Protein AF-A0A658NJA7-F1 (afdb_monomer_lite)

Sequence (82 aa):
DARGDGRRYQGIVELAPGGLAETLEGYFATSEQLPGCILLAADDTRAAGLLLQRLPGSNAPADALRWEHLATLAATTRPQEL

Foldseek 3Di:
DDDPVDDDDDFDFDADPVGDQVRVQVSCCVPVVWGKHKDWADDPPDIDIDIDTDDPDDDDPVVVVVVVVVNVVRVVDDNVND

Secondary structure (DSSP, 8-state):
------PPP----PPPTT-HHHHHHHHHHHHT-S-EEEEEEE-SS-EEEEEEEPPTT---HHHHHHHHHHHHHHTT--TTT-

pLDDT: mean 85.18, std 12.41, range [44.34, 96.88]

Structure (mmCIF, N/CA/C/O backbone):
data_AF-A0A658NJA7-F1
#
_entry.id   AF-A0A658NJA7-F1
#
loop_
_atom_site.group_PDB
_atom_site.id
_atom_site.type_symbol
_atom_site.label_atom_id
_atom_site.label_alt_id
_atom_site.label_comp_id
_atom_site.label_asym_id
_atom_site.label_entity_id
_atom_site.label_seq_id
_atom_site.pdbx_PDB_ins_code
_atom_site.Cartn_x
_atom_site.Cartn_y
_atom_site.Cartn_z
_atom_site.occupancy
_atom_site.B_iso_or_equiv
_atom_site.auth_seq_id
_atom_site.auth_comp_id
_atom_site.auth_asym_id
_atom_site.auth_atom_id
_atom_site.pdbx_PDB_model_num
ATOM 1 N N . ASP A 1 1 ? 10.777 -40.199 -2.663 1.00 44.88 1 ASP A N 1
ATOM 2 C CA . ASP A 1 1 ? 9.774 -39.645 -3.587 1.00 44.88 1 ASP A CA 1
ATOM 3 C C . ASP A 1 1 ? 8.991 -38.561 -2.850 1.00 44.88 1 ASP A C 1
ATOM 5 O O . ASP A 1 1 ? 8.873 -38.707 -1.639 1.00 44.88 1 ASP A O 1
ATOM 9 N N . ALA A 1 2 ? 8.542 -37.508 -3.548 1.00 44.34 2 ALA A N 1
ATOM 10 C CA . ALA A 1 2 ? 8.039 -36.188 -3.083 1.00 44.34 2 ALA A CA 1
ATOM 11 C C . ALA A 1 2 ? 9.019 -35.005 -3.290 1.00 44.34 2 ALA A C 1
ATOM 13 O O . ALA A 1 2 ? 9.499 -34.373 -2.351 1.00 44.34 2 ALA A O 1
ATOM 14 N N . ARG A 1 3 ? 9.306 -34.687 -4.559 1.00 45.50 3 ARG A N 1
ATOM 15 C CA . ARG A 1 3 ? 9.884 -33.400 -4.978 1.00 45.50 3 ARG A CA 1
ATOM 16 C C . ARG A 1 3 ? 8.808 -32.308 -4.905 1.00 45.50 3 ARG A C 1
ATOM 18 O O . ARG A 1 3 ? 7.981 -32.208 -5.803 1.00 45.50 3 ARG A O 1
ATOM 25 N N . GLY A 1 4 ? 8.841 -31.493 -3.856 1.00 52.75 4 GLY A N 1
ATOM 26 C CA . GLY A 1 4 ? 8.217 -30.169 -3.818 1.00 52.75 4 GLY A CA 1
ATOM 27 C C . GLY A 1 4 ? 9.316 -29.138 -3.587 1.00 52.75 4 GLY A C 1
ATOM 28 O O . GLY A 1 4 ? 9.699 -28.902 -2.448 1.00 52.75 4 GLY A O 1
ATOM 29 N N . ASP A 1 5 ? 9.871 -28.569 -4.656 1.00 57.06 5 ASP A N 1
ATOM 30 C CA . ASP A 1 5 ? 11.040 -27.670 -4.617 1.00 57.06 5 ASP A CA 1
ATOM 31 C C . ASP A 1 5 ? 10.659 -26.229 -4.195 1.00 57.06 5 ASP A C 1
ATOM 33 O O . ASP A 1 5 ? 11.068 -25.231 -4.787 1.00 57.06 5 ASP A O 1
ATOM 37 N N . GLY A 1 6 ? 9.788 -26.109 -3.188 1.00 61.66 6 GLY A N 1
ATOM 38 C CA . GLY A 1 6 ? 9.268 -24.843 -2.675 1.00 61.66 6 GLY A CA 1
ATOM 39 C C . GLY A 1 6 ? 10.224 -24.235 -1.656 1.00 61.66 6 GLY A C 1
ATOM 40 O O . GLY A 1 6 ? 10.097 -24.475 -0.454 1.00 61.66 6 GLY A O 1
ATOM 41 N N . ARG A 1 7 ? 11.200 -23.453 -2.123 1.00 71.12 7 ARG A N 1
ATOM 42 C CA . ARG A 1 7 ? 12.083 -22.684 -1.233 1.00 71.12 7 ARG A CA 1
ATOM 43 C C . ARG A 1 7 ? 11.244 -21.713 -0.398 1.00 71.12 7 ARG A C 1
ATOM 45 O O . ARG A 1 7 ? 10.437 -20.964 -0.941 1.00 71.12 7 ARG A O 1
ATOM 52 N N . ARG A 1 8 ? 11.436 -21.722 0.925 1.00 80.62 8 ARG A N 1
ATOM 53 C CA . ARG A 1 8 ? 10.789 -20.758 1.827 1.00 80.62 8 ARG A CA 1
ATOM 54 C C . ARG A 1 8 ? 11.305 -19.356 1.513 1.00 80.62 8 ARG A C 1
ATOM 56 O O . ARG A 1 8 ? 12.513 -19.137 1.550 1.00 80.62 8 ARG A O 1
ATOM 63 N N . TYR A 1 9 ? 10.394 -18.433 1.232 1.00 82.06 9 TYR A N 1
ATOM 64 C CA . TYR A 1 9 ? 10.698 -17.014 1.091 1.00 82.06 9 TYR A CA 1
ATOM 65 C C . TYR A 1 9 ? 10.239 -16.278 2.353 1.00 82.06 9 TYR A C 1
ATOM 67 O O . TYR A 1 9 ? 9.089 -16.422 2.767 1.00 82.06 9 TYR A O 1
ATOM 75 N N . GLN A 1 10 ? 11.147 -15.532 2.983 1.00 86.06 10 GLN A N 1
ATOM 76 C CA . GLN A 1 10 ? 10.877 -14.732 4.176 1.00 86.06 10 GLN A CA 1
ATOM 77 C C . GLN A 1 10 ? 11.427 -13.322 3.959 1.00 86.06 10 GLN A C 1
ATOM 79 O O . GLN A 1 10 ? 12.628 -13.155 3.759 1.00 86.06 10 GLN A O 1
ATOM 84 N N . GLY A 1 11 ? 10.545 -12.325 4.013 1.00 84.50 11 GLY A N 1
ATOM 85 C CA . GLY A 1 11 ? 10.907 -10.911 4.053 1.00 84.50 11 GLY A CA 1
ATOM 86 C C . GLY A 1 11 ? 10.895 -10.403 5.491 1.00 84.50 11 GLY A C 1
ATOM 87 O O . GLY A 1 11 ? 9.963 -10.694 6.239 1.00 84.50 11 GLY A O 1
ATOM 88 N N . ILE A 1 12 ? 11.929 -9.665 5.882 1.00 88.00 12 ILE A N 1
ATOM 89 C CA . ILE A 1 12 ? 12.003 -8.967 7.169 1.00 88.00 12 ILE A CA 1
ATOM 90 C C . ILE A 1 12 ? 12.218 -7.492 6.850 1.00 88.00 12 ILE A C 1
ATOM 92 O O . ILE A 1 12 ? 13.085 -7.160 6.043 1.00 88.00 12 ILE A O 1
ATOM 96 N N . VAL A 1 13 ? 11.423 -6.625 7.469 1.00 88.75 13 VAL A N 1
ATOM 97 C CA . VAL A 1 13 ? 11.504 -5.171 7.313 1.00 88.75 13 VAL A CA 1
ATOM 98 C C . VAL A 1 13 ? 11.343 -4.512 8.677 1.00 88.75 13 VAL A C 1
ATOM 100 O O . VAL A 1 13 ? 10.655 -5.040 9.554 1.00 88.75 13 VAL A O 1
ATOM 103 N N . GLU A 1 14 ? 12.003 -3.377 8.864 1.00 91.00 14 GLU A N 1
ATOM 104 C CA . GLU A 1 14 ? 11.823 -2.547 10.050 1.00 91.00 14 GLU A CA 1
ATOM 105 C C . GLU A 1 14 ? 10.455 -1.858 10.021 1.00 91.00 14 GLU A C 1
ATOM 107 O O . GLU A 1 14 ? 9.966 -1.468 8.963 1.00 91.00 14 GLU A O 1
ATOM 112 N N . LEU A 1 15 ? 9.832 -1.702 11.191 1.00 93.06 15 LEU A N 1
ATOM 113 C CA . LEU A 1 15 ? 8.561 -0.992 11.297 1.00 93.06 15 LEU A CA 1
ATOM 114 C C . LEU A 1 15 ? 8.774 0.501 11.042 1.00 93.06 15 LEU A C 1
ATOM 116 O O . LEU A 1 15 ? 9.542 1.157 11.748 1.00 93.06 15 LEU A O 1
ATOM 120 N N . ALA A 1 16 ? 8.055 1.035 10.061 1.00 92.81 16 ALA A N 1
ATOM 121 C CA . ALA A 1 16 ? 8.051 2.454 9.763 1.00 92.81 16 ALA A CA 1
ATOM 122 C C . ALA A 1 16 ? 7.213 3.237 10.798 1.00 92.81 16 ALA A C 1
ATOM 124 O O . ALA A 1 16 ? 6.182 2.735 11.266 1.00 92.81 16 ALA A O 1
ATOM 125 N N . PRO A 1 17 ? 7.606 4.478 11.148 1.00 89.94 17 PRO A N 1
ATOM 126 C CA . PRO A 1 17 ? 6.877 5.305 12.112 1.00 89.94 17 PRO A CA 1
ATOM 127 C C . PRO A 1 17 ? 5.420 5.605 11.729 1.00 89.94 17 PRO A C 1
ATOM 129 O O . PRO A 1 17 ? 4.584 5.751 12.619 1.00 89.94 17 PRO A O 1
ATOM 132 N N . GLY A 1 18 ? 5.090 5.680 10.437 1.00 91.12 18 GLY A N 1
ATOM 133 C CA . GLY A 1 18 ? 3.731 5.891 9.926 1.00 91.12 18 GLY A CA 1
ATOM 134 C C . GLY A 1 18 ? 2.876 4.625 9.859 1.00 91.12 18 GLY A C 1
ATOM 135 O O . GLY A 1 18 ? 1.781 4.646 9.298 1.00 91.12 18 GLY A O 1
ATOM 136 N N . GLY A 1 19 ? 3.329 3.521 10.458 1.00 93.38 19 GLY A N 1
ATOM 137 C CA . GLY A 1 19 ? 2.537 2.311 10.646 1.00 93.38 19 GLY A CA 1
ATOM 138 C C . GLY A 1 19 ? 2.674 1.289 9.518 1.00 93.38 19 GLY A C 1
ATOM 139 O O . GLY A 1 19 ? 3.644 1.272 8.759 1.00 93.38 19 GLY A O 1
ATOM 140 N N . LEU A 1 20 ? 1.707 0.367 9.446 1.00 93.25 20 LEU A N 1
ATOM 141 C CA . LEU A 1 20 ? 1.821 -0.833 8.611 1.00 93.25 20 LEU A CA 1
ATOM 142 C C . LEU A 1 20 ? 1.846 -0.526 7.108 1.00 93.25 20 LEU A C 1
ATOM 144 O O . LEU A 1 20 ? 2.590 -1.176 6.382 1.00 93.25 20 LEU A O 1
ATOM 148 N N . ALA A 1 21 ? 1.061 0.451 6.647 1.00 93.69 21 ALA A N 1
ATOM 149 C CA . ALA A 1 21 ? 1.024 0.826 5.234 1.00 93.69 21 ALA A CA 1
ATOM 150 C C . ALA A 1 21 ? 2.405 1.300 4.751 1.00 93.69 21 ALA A C 1
ATOM 152 O O . ALA A 1 21 ? 2.974 0.693 3.847 1.00 93.69 21 ALA A O 1
ATOM 153 N N . GLU A 1 22 ? 2.992 2.283 5.440 1.00 92.06 22 GLU A N 1
ATOM 154 C CA . GLU A 1 22 ? 4.332 2.800 5.128 1.00 92.06 22 GLU A CA 1
ATOM 155 C C . GLU A 1 22 ? 5.412 1.713 5.270 1.00 92.06 22 GLU A C 1
ATOM 157 O O . GLU A 1 22 ? 6.316 1.604 4.442 1.00 92.06 22 GLU A O 1
ATOM 162 N N . THR A 1 23 ? 5.290 0.843 6.280 1.00 93.00 23 THR A N 1
ATOM 163 C CA . THR A 1 23 ? 6.204 -0.297 6.465 1.00 93.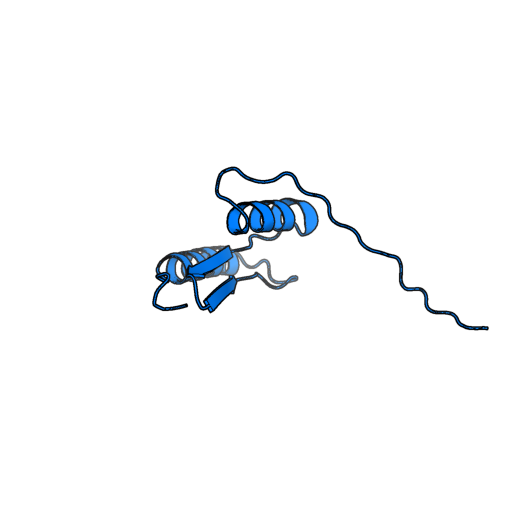00 23 THR A CA 1
ATOM 164 C C . THR A 1 23 ? 6.210 -1.215 5.240 1.00 93.00 23 THR A C 1
ATOM 166 O O . THR A 1 23 ? 7.270 -1.612 4.749 1.00 93.00 23 THR A O 1
ATOM 169 N N . LEU A 1 24 ? 5.024 -1.572 4.739 1.00 89.88 24 LEU A N 1
ATOM 170 C CA . LEU A 1 24 ? 4.882 -2.456 3.586 1.00 89.88 24 LEU A CA 1
ATOM 171 C C . LEU A 1 24 ? 5.349 -1.775 2.296 1.00 89.88 24 LEU A C 1
A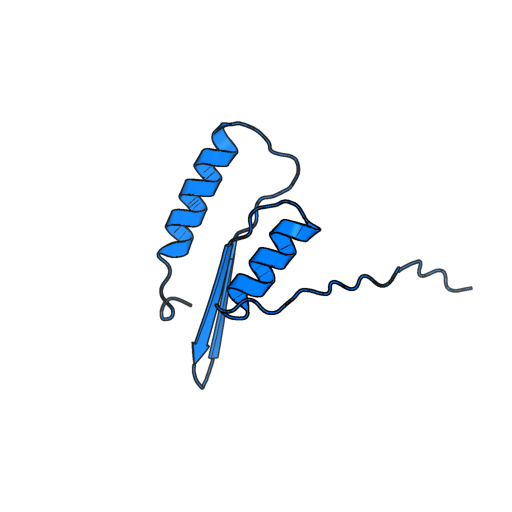TOM 173 O O . LEU A 1 24 ? 6.024 -2.414 1.493 1.00 89.88 24 LEU A O 1
ATOM 177 N N . GLU A 1 25 ? 5.059 -0.487 2.109 1.00 89.50 25 GLU A N 1
ATOM 178 C CA . GLU A 1 25 ? 5.573 0.288 0.973 1.00 89.50 25 GLU A CA 1
ATOM 179 C C . GLU A 1 25 ? 7.107 0.313 0.953 1.00 89.50 25 GLU A C 1
ATOM 181 O O . GLU A 1 25 ? 7.713 0.037 -0.086 1.00 89.50 25 GLU A O 1
ATOM 186 N N . GLY A 1 26 ? 7.746 0.547 2.105 1.00 87.94 26 GLY A N 1
ATOM 187 C CA . GLY A 1 26 ? 9.204 0.493 2.242 1.00 87.94 26 GLY A CA 1
ATOM 188 C C . GLY A 1 26 ? 9.783 -0.890 1.923 1.00 87.94 26 GLY A C 1
ATOM 189 O O . GLY A 1 26 ? 10.817 -1.004 1.251 1.00 87.94 26 GLY A O 1
ATOM 190 N N . TYR A 1 27 ? 9.091 -1.956 2.334 1.00 88.25 27 TYR A N 1
ATOM 191 C CA . TYR A 1 27 ? 9.465 -3.324 1.975 1.00 88.25 27 TYR A CA 1
ATOM 192 C C . TYR A 1 27 ? 9.402 -3.562 0.460 1.00 88.25 27 TYR A C 1
ATOM 194 O O . TYR A 1 27 ? 10.371 -4.064 -0.114 1.00 88.25 27 TYR A O 1
ATOM 202 N N . PHE A 1 28 ? 8.314 -3.164 -0.210 1.00 83.69 28 PHE A N 1
ATOM 203 C CA . PHE A 1 28 ? 8.175 -3.316 -1.664 1.00 83.69 28 PHE A CA 1
ATOM 204 C C . PHE A 1 28 ? 9.220 -2.508 -2.436 1.00 83.69 28 PHE A C 1
ATOM 206 O O . PHE A 1 28 ? 9.824 -3.032 -3.374 1.00 83.69 28 PHE A O 1
ATOM 213 N N . ALA A 1 29 ? 9.499 -1.276 -2.004 1.00 81.06 29 ALA A N 1
ATOM 214 C CA . ALA A 1 29 ? 10.533 -0.444 -2.611 1.00 81.06 29 ALA A CA 1
ATOM 215 C C . ALA A 1 29 ? 11.922 -1.106 -2.541 1.00 81.06 29 ALA A C 1
ATOM 217 O O . ALA A 1 29 ? 12.689 -1.035 -3.499 1.00 81.06 29 ALA A O 1
ATOM 218 N N . THR A 1 30 ? 12.231 -1.793 -1.437 1.00 79.81 30 THR A N 1
ATOM 219 C CA . THR A 1 30 ? 13.532 -2.451 -1.234 1.00 79.81 30 THR A CA 1
ATOM 220 C C . THR A 1 30 ? 13.622 -3.809 -1.936 1.00 79.81 30 THR A C 1
ATOM 222 O O . THR A 1 30 ? 14.649 -4.128 -2.532 1.00 79.81 30 THR A O 1
ATOM 225 N N . SER A 1 31 ? 12.560 -4.619 -1.873 1.00 78.75 31 SER A N 1
ATOM 226 C CA . SER A 1 31 ? 12.556 -5.997 -2.385 1.00 78.75 31 SER A CA 1
ATOM 227 C C . SER A 1 31 ? 12.308 -6.072 -3.892 1.00 78.75 31 SER A C 1
ATOM 229 O O . SER A 1 31 ? 12.993 -6.812 -4.592 1.00 78.75 31 SER A O 1
ATOM 231 N N . GLU A 1 32 ? 11.335 -5.311 -4.394 1.00 71.44 32 GLU A N 1
ATOM 232 C CA . GLU A 1 32 ? 10.863 -5.393 -5.784 1.00 71.44 32 GLU A CA 1
ATOM 233 C C . GLU A 1 32 ? 11.354 -4.219 -6.641 1.00 71.44 32 GLU A C 1
ATOM 235 O O . GLU A 1 32 ? 11.199 -4.243 -7.858 1.00 71.44 32 GLU A O 1
ATOM 240 N N . GLN A 1 33 ? 11.942 -3.181 -6.028 1.00 72.56 33 GLN A N 1
ATOM 241 C CA . GLN A 1 33 ? 12.349 -1.937 -6.705 1.00 72.56 33 GLN A CA 1
ATOM 242 C C . GLN A 1 33 ? 11.203 -1.277 -7.490 1.00 72.56 33 GLN A C 1
ATOM 244 O O . GLN A 1 33 ? 11.420 -0.547 -8.461 1.00 72.56 33 GLN A O 1
ATOM 249 N N . LEU A 1 34 ? 9.966 -1.536 -7.067 1.00 71.69 34 LEU A N 1
ATOM 250 C CA . LEU A 1 34 ? 8.759 -0.996 -7.668 1.00 71.69 34 LEU A CA 1
ATOM 251 C C . LEU A 1 34 ? 8.081 -0.058 -6.671 1.00 71.69 34 LEU A C 1
ATOM 253 O O . LEU A 1 34 ? 7.980 -0.393 -5.490 1.00 71.69 34 LEU A O 1
ATOM 257 N N . PRO A 1 35 ? 7.583 1.102 -7.128 1.00 71.38 35 PRO A N 1
ATOM 258 C CA . PRO A 1 35 ? 6.749 1.934 -6.285 1.00 71.38 35 PRO A CA 1
ATOM 259 C C . PRO A 1 35 ? 5.428 1.196 -6.021 1.00 71.38 35 PRO A C 1
ATOM 261 O O . PRO A 1 35 ? 4.756 0.741 -6.952 1.00 71.38 35 PRO A O 1
ATOM 264 N N . GLY A 1 36 ? 5.091 1.049 -4.744 1.00 80.12 36 GLY A N 1
ATOM 265 C CA . GLY A 1 36 ? 3.795 0.573 -4.271 1.00 80.12 36 GLY A CA 1
ATOM 266 C C . GLY A 1 36 ? 3.058 1.715 -3.584 1.00 80.12 36 GLY A C 1
ATOM 267 O O . GLY A 1 36 ? 3.694 2.584 -2.996 1.00 80.12 36 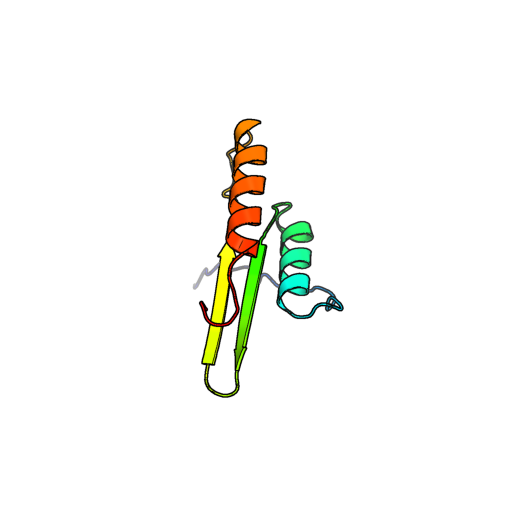GLY A O 1
ATOM 268 N N . CYS A 1 37 ? 1.734 1.724 -3.690 1.00 90.19 37 CYS A N 1
ATOM 269 C CA . CYS A 1 37 ? 0.871 2.588 -2.893 1.00 90.19 37 CYS A CA 1
ATOM 270 C C . CYS A 1 37 ? -0.114 1.698 -2.136 1.00 90.19 37 CYS A C 1
ATOM 272 O O . CYS A 1 37 ? -0.824 0.890 -2.745 1.00 90.19 37 CYS A O 1
ATOM 274 N N . ILE A 1 38 ? -0.113 1.811 -0.812 1.00 93.00 38 ILE A N 1
ATOM 275 C CA . ILE A 1 38 ? -0.912 1.016 0.111 1.00 93.00 38 ILE A CA 1
ATOM 276 C C . ILE A 1 38 ? -1.694 1.966 1.007 1.00 93.00 38 ILE A C 1
ATOM 278 O O . ILE A 1 38 ? -1.133 2.746 1.768 1.00 93.00 38 ILE A O 1
ATOM 282 N N . LEU A 1 39 ? -3.014 1.846 0.964 1.00 94.94 39 LEU A N 1
ATOM 283 C CA . LEU A 1 39 ? -3.919 2.539 1.872 1.00 94.94 39 LEU A CA 1
ATOM 284 C C . LEU A 1 39 ? -4.581 1.496 2.752 1.00 94.94 39 LEU A C 1
ATOM 286 O O . LEU A 1 39 ? -5.100 0.503 2.245 1.00 94.94 39 LEU A O 1
ATOM 290 N N . LEU A 1 40 ? -4.573 1.722 4.060 1.00 96.12 40 LEU A N 1
ATOM 291 C CA . LEU A 1 40 ? -5.233 0.860 5.034 1.00 96.12 40 LEU A CA 1
ATOM 292 C C . LEU A 1 40 ? -6.147 1.719 5.902 1.00 96.12 40 LEU A C 1
ATOM 294 O O . LEU A 1 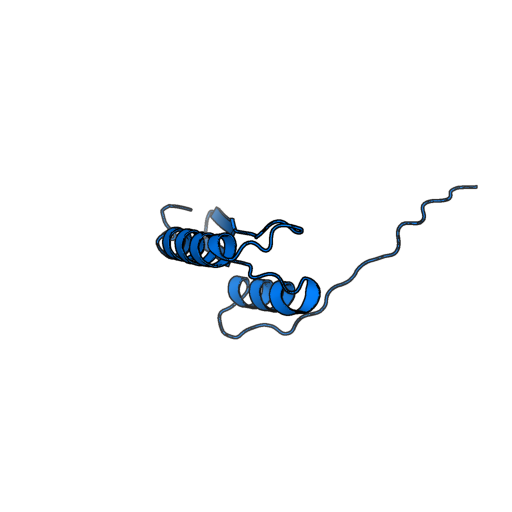40 ? -5.745 2.785 6.369 1.00 96.12 40 LEU A O 1
ATOM 298 N N . ALA A 1 41 ? -7.359 1.237 6.139 1.00 96.06 41 ALA A N 1
ATOM 299 C CA . ALA A 1 41 ? -8.316 1.835 7.054 1.00 96.06 41 ALA A CA 1
ATOM 300 C C . ALA A 1 41 ? -8.930 0.739 7.923 1.00 96.06 41 ALA A C 1
ATOM 302 O O . ALA A 1 41 ? -9.234 -0.353 7.442 1.00 96.06 41 ALA A O 1
ATOM 303 N N . ALA A 1 42 ? -9.104 1.023 9.208 1.00 96.50 42 ALA A N 1
ATOM 304 C CA . ALA A 1 42 ? -9.771 0.118 10.127 1.00 96.50 42 ALA A CA 1
ATOM 305 C C . ALA A 1 42 ? -10.512 0.899 11.214 1.00 96.50 42 ALA A C 1
ATOM 307 O O . ALA A 1 42 ? -10.065 1.967 11.637 1.00 96.50 42 ALA A O 1
ATOM 308 N N . ASP A 1 43 ? -11.630 0.337 11.655 1.00 94.81 43 ASP A N 1
ATOM 309 C CA . ASP A 1 43 ? -12.387 0.737 12.838 1.00 94.81 43 ASP A CA 1
ATOM 310 C C . ASP A 1 43 ? -12.645 -0.497 13.728 1.00 94.81 43 ASP A C 1
ATOM 312 O O . ASP A 1 43 ? -12.114 -1.581 13.476 1.00 94.81 43 ASP A O 1
ATOM 316 N N . ASP A 1 44 ? -13.455 -0.348 14.778 1.00 96.62 44 ASP A N 1
ATOM 317 C CA . ASP A 1 44 ? -13.742 -1.421 15.742 1.00 96.62 44 ASP A CA 1
ATOM 318 C C . ASP A 1 44 ? -14.450 -2.646 15.128 1.00 96.62 44 ASP A C 1
ATOM 320 O O . ASP A 1 44 ? -14.529 -3.705 15.753 1.00 96.62 44 ASP A O 1
ATOM 324 N N . THR A 1 45 ? -15.003 -2.512 13.921 1.00 96.56 45 THR A N 1
ATOM 325 C CA . THR A 1 45 ? -15.880 -3.508 13.292 1.00 96.56 45 THR A CA 1
ATOM 326 C C . THR A 1 45 ? -15.373 -4.024 11.952 1.00 96.56 45 THR A C 1
ATOM 328 O O . THR A 1 45 ? -15.749 -5.126 11.547 1.00 96.56 45 THR A O 1
ATOM 331 N N . ARG A 1 46 ? -14.529 -3.259 11.252 1.00 95.12 46 ARG A N 1
ATOM 332 C CA . ARG A 1 46 ? -14.050 -3.602 9.909 1.00 95.12 46 ARG A CA 1
ATOM 333 C C . ARG A 1 46 ? -12.649 -3.079 9.631 1.00 95.12 46 ARG A C 1
ATOM 335 O O . ARG A 1 46 ? -12.206 -2.084 10.193 1.00 95.12 46 ARG A O 1
ATOM 342 N N . ALA A 1 47 ? -11.993 -3.744 8.689 1.00 96.62 47 ALA A N 1
ATOM 343 C CA . ALA A 1 47 ? -10.743 -3.308 8.094 1.00 96.62 47 ALA A CA 1
ATOM 344 C C . ALA A 1 47 ? -10.825 -3.460 6.574 1.00 96.62 47 ALA A C 1
ATOM 346 O O . ALA A 1 47 ? -11.406 -4.424 6.070 1.00 96.62 47 ALA A O 1
ATOM 347 N N . ALA A 1 48 ? -10.227 -2.514 5.864 1.00 96.88 48 ALA A N 1
ATOM 348 C CA . ALA A 1 48 ? -10.189 -2.463 4.415 1.00 96.88 48 ALA A CA 1
ATOM 349 C C . ALA A 1 48 ? -8.885 -1.817 3.938 1.00 96.88 48 ALA A C 1
ATOM 351 O O . ALA A 1 48 ? -8.155 -1.178 4.701 1.00 96.88 48 ALA A O 1
ATOM 352 N N . GLY A 1 49 ? -8.577 -1.994 2.657 1.00 95.62 49 GLY A N 1
ATOM 353 C CA . GLY A 1 49 ? -7.392 -1.394 2.074 1.00 95.62 49 GLY A CA 1
ATOM 354 C C . GLY A 1 49 ? -7.382 -1.416 0.557 1.00 95.62 49 GLY A C 1
ATOM 355 O O . GLY A 1 49 ? -8.104 -2.182 -0.080 1.00 95.62 49 GLY A O 1
ATOM 356 N N . LEU A 1 50 ? -6.529 -0.566 -0.003 1.00 95.31 50 LEU A N 1
ATOM 357 C CA . LEU A 1 50 ? -6.257 -0.458 -1.428 1.00 95.31 50 LEU A CA 1
ATOM 358 C C . LEU A 1 50 ? -4.764 -0.689 -1.655 1.00 95.31 50 LEU A C 1
ATOM 360 O O . LEU A 1 50 ? -3.937 -0.047 -1.015 1.00 95.31 50 LEU A O 1
ATOM 364 N N . LEU A 1 51 ? -4.433 -1.579 -2.589 1.00 93.38 51 LEU A N 1
ATOM 365 C CA . LEU A 1 51 ? -3.077 -1.767 -3.095 1.00 93.38 51 LEU A CA 1
ATOM 366 C C . LEU A 1 51 ? -3.052 -1.364 -4.567 1.00 93.38 51 LEU A C 1
ATOM 368 O O . LEU A 1 51 ? -3.739 -1.965 -5.394 1.00 93.38 51 LEU A O 1
ATOM 372 N N . LEU A 1 52 ? -2.227 -0.377 -4.892 1.00 91.56 52 LEU A N 1
ATOM 373 C CA . LEU A 1 52 ? -1.871 -0.032 -6.259 1.00 91.56 52 LEU A CA 1
ATOM 374 C C . LEU A 1 52 ? -0.409 -0.424 -6.484 1.00 91.56 52 LEU A C 1
ATOM 376 O O . LEU A 1 52 ? 0.484 0.020 -5.764 1.00 91.56 52 LEU A O 1
ATOM 380 N N . GLN A 1 53 ? -0.168 -1.258 -7.494 1.00 86.75 53 GLN A N 1
ATOM 381 C CA . GLN A 1 53 ? 1.159 -1.779 -7.810 1.00 86.75 53 GLN A CA 1
ATOM 382 C C . GLN A 1 53 ? 1.405 -1.734 -9.316 1.00 86.75 53 GLN A C 1
ATOM 384 O O . GLN A 1 53 ? 0.559 -2.130 -10.121 1.00 86.75 53 GLN A O 1
ATOM 389 N N . ARG A 1 54 ? 2.590 -1.262 -9.704 1.00 82.81 54 ARG A N 1
ATOM 390 C CA . ARG A 1 54 ? 3.035 -1.285 -11.098 1.00 82.81 54 ARG A CA 1
ATOM 391 C C . ARG A 1 54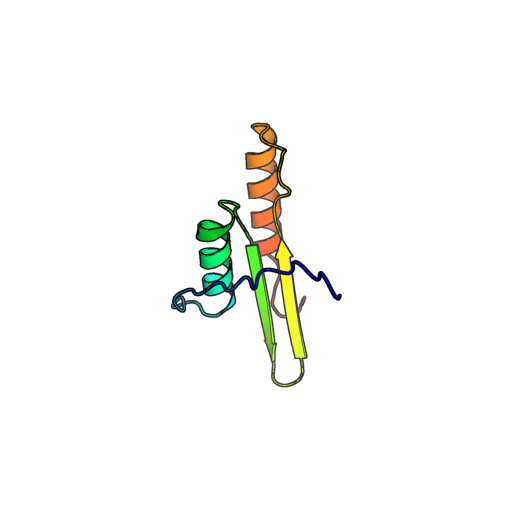 ? 3.398 -2.711 -11.520 1.00 82.81 54 ARG A C 1
ATOM 393 O O . ARG A 1 54 ? 4.104 -3.412 -10.802 1.00 82.81 54 ARG A O 1
ATOM 400 N N . LEU A 1 55 ? 2.958 -3.120 -12.710 1.00 81.50 55 LEU A N 1
ATOM 401 C CA . LEU A 1 55 ? 3.343 -4.408 -13.290 1.00 81.50 55 LEU A CA 1
ATOM 402 C C . LEU A 1 55 ? 4.771 -4.362 -13.870 1.00 81.50 55 LEU A C 1
ATOM 404 O O . LEU A 1 55 ? 5.176 -3.330 -14.417 1.00 81.50 55 LEU A O 1
ATOM 408 N N . PRO A 1 56 ? 5.530 -5.472 -13.797 1.00 75.81 56 PRO A N 1
ATOM 409 C CA . PRO A 1 56 ? 6.865 -5.552 -14.379 1.00 75.81 56 PRO A CA 1
ATOM 410 C C . PRO A 1 56 ? 6.824 -5.475 -15.914 1.00 75.81 56 PRO A C 1
ATOM 412 O O . PRO A 1 56 ? 5.846 -5.859 -16.552 1.00 75.81 56 PRO A O 1
ATOM 415 N N . GLY A 1 57 ? 7.922 -5.015 -16.521 1.00 75.50 57 GLY A N 1
ATOM 416 C CA . GLY A 1 57 ? 8.143 -5.099 -17.973 1.00 75.50 57 GLY A CA 1
ATOM 417 C C . GLY A 1 57 ? 7.677 -3.903 -18.813 1.00 75.50 57 GLY A C 1
ATOM 418 O O . GLY A 1 57 ? 7.982 -3.864 -20.001 1.00 75.50 57 GLY A O 1
ATOM 419 N N . SER A 1 58 ? 7.015 -2.903 -18.226 1.00 65.62 58 SER A N 1
ATOM 420 C CA . SER A 1 58 ? 6.663 -1.654 -18.920 1.00 65.62 58 SER A CA 1
ATOM 421 C C . SER A 1 58 ? 7.513 -0.511 -18.381 1.00 65.62 58 SER A C 1
ATOM 423 O O . SER A 1 58 ? 7.390 -0.202 -17.202 1.00 65.62 58 SER A O 1
ATOM 425 N N . ASN A 1 59 ? 8.393 0.076 -19.202 1.00 69.56 59 ASN A N 1
ATOM 426 C CA . ASN A 1 59 ? 9.321 1.166 -18.840 1.00 69.56 59 ASN A CA 1
ATOM 427 C C . ASN A 1 59 ? 9.243 2.355 -19.814 1.00 69.56 59 ASN A C 1
ATOM 429 O O . ASN A 1 59 ? 10.225 3.070 -20.021 1.00 69.56 59 ASN A O 1
ATOM 433 N N . ALA A 1 60 ? 8.087 2.572 -20.441 1.00 78.69 60 ALA A N 1
ATOM 434 C CA . ALA A 1 60 ? 7.911 3.745 -21.284 1.00 78.69 60 ALA A CA 1
ATOM 435 C C . ALA A 1 60 ? 7.916 5.013 -20.406 1.00 78.69 60 ALA A C 1
ATOM 437 O O . ALA A 1 60 ? 7.361 4.990 -19.309 1.00 78.69 60 ALA A O 1
ATOM 438 N N . PRO A 1 61 ? 8.460 6.154 -20.872 1.00 76.50 61 PRO A N 1
ATOM 439 C CA . PRO A 1 61 ? 8.408 7.413 -20.120 1.00 76.50 61 PRO A CA 1
ATOM 440 C C . PRO A 1 61 ? 6.982 7.820 -19.712 1.00 76.50 61 PRO A C 1
ATOM 442 O O . PRO A 1 61 ? 6.765 8.374 -18.638 1.00 76.50 61 PRO A O 1
ATOM 445 N N . ALA A 1 62 ? 5.991 7.484 -20.545 1.00 83.12 62 ALA A N 1
ATOM 446 C CA . ALA A 1 62 ? 4.577 7.704 -20.254 1.00 83.12 62 ALA A CA 1
ATOM 447 C C . ALA A 1 62 ? 4.071 6.911 -19.033 1.00 83.12 62 ALA A C 1
ATOM 449 O O . ALA A 1 62 ? 3.096 7.325 -18.408 1.00 83.12 62 ALA A O 1
ATOM 450 N N . ASP A 1 63 ? 4.717 5.800 -18.672 1.00 82.88 63 ASP A N 1
ATOM 451 C CA . ASP A 1 63 ? 4.320 4.970 -17.532 1.00 82.88 63 ASP A CA 1
ATOM 452 C C . ASP A 1 63 ? 4.624 5.656 -16.202 1.00 82.88 63 ASP A C 1
ATOM 454 O O . ASP A 1 63 ? 3.856 5.501 -15.257 1.00 82.88 63 ASP A O 1
ATOM 458 N N . ALA A 1 64 ? 5.695 6.454 -16.133 1.00 82.19 64 ALA A N 1
ATOM 459 C CA . ALA A 1 64 ? 6.021 7.234 -14.941 1.00 82.19 64 ALA A CA 1
ATOM 460 C C . ALA A 1 64 ? 4.938 8.286 -14.654 1.00 82.19 64 ALA A C 1
ATOM 462 O O . ALA A 1 64 ? 4.434 8.360 -13.537 1.00 82.19 64 ALA A O 1
ATOM 463 N N . LEU A 1 65 ? 4.505 9.022 -15.685 1.00 86.62 65 LEU A N 1
ATOM 464 C CA . LEU A 1 65 ? 3.414 9.997 -15.570 1.00 86.62 65 LEU A CA 1
ATOM 465 C C . LEU A 1 65 ? 2.075 9.328 -15.228 1.00 86.62 65 LEU A C 1
ATOM 467 O O . LEU A 1 65 ? 1.299 9.849 -14.431 1.00 86.62 65 LEU A O 1
ATOM 471 N N . ARG A 1 66 ? 1.788 8.158 -15.814 1.00 89.06 66 ARG A N 1
ATOM 472 C CA . ARG A 1 66 ? 0.583 7.381 -15.474 1.00 89.06 66 ARG A CA 1
ATOM 473 C C . ARG A 1 66 ? 0.617 6.900 -14.032 1.00 89.06 66 ARG A C 1
ATOM 475 O O . ARG A 1 66 ? -0.406 6.966 -13.362 1.00 89.06 66 ARG A O 1
ATOM 482 N N . TRP A 1 67 ? 1.770 6.426 -13.570 1.00 88.81 67 TRP A N 1
ATOM 483 C CA . TRP A 1 67 ? 1.951 6.009 -12.188 1.00 88.81 67 TRP A CA 1
ATOM 484 C C . TRP A 1 67 ? 1.704 7.169 -11.226 1.00 88.81 67 TRP A C 1
ATOM 486 O O . TRP A 1 67 ? 0.890 7.030 -10.321 1.00 88.81 67 TRP A O 1
ATOM 496 N N . GLU A 1 68 ? 2.336 8.320 -11.459 1.00 89.44 68 GLU A N 1
ATOM 497 C CA . GLU A 1 68 ? 2.140 9.523 -10.645 1.00 89.44 68 GLU A CA 1
ATOM 498 C C . GLU A 1 68 ? 0.662 9.928 -10.590 1.00 89.44 68 GLU A C 1
ATOM 500 O O . GLU A 1 68 ? 0.121 10.170 -9.511 1.00 89.44 68 GLU A O 1
ATOM 505 N N 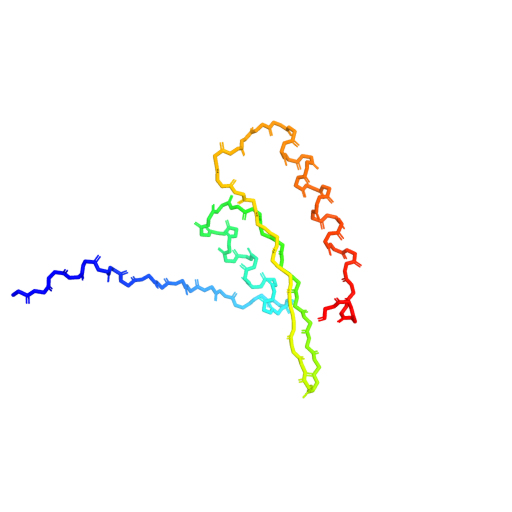. HIS A 1 69 ? -0.024 9.924 -11.734 1.00 93.38 69 HIS A N 1
ATOM 506 C CA . HIS A 1 69 ? -1.445 10.251 -11.796 1.00 93.38 69 HIS A CA 1
ATOM 507 C C . HIS A 1 69 ? -2.303 9.246 -11.010 1.00 93.38 69 HIS A C 1
ATOM 509 O O . HIS A 1 69 ? -3.139 9.651 -10.204 1.00 93.38 69 HIS A O 1
ATOM 515 N N . LEU A 1 70 ? -2.093 7.941 -11.201 1.00 94.00 70 LEU A N 1
ATOM 516 C CA . LEU A 1 70 ? -2.852 6.906 -10.493 1.00 94.00 70 LEU A CA 1
ATOM 517 C C . LEU A 1 70 ? -2.586 6.927 -8.984 1.00 94.00 70 LEU A C 1
ATOM 519 O O . LEU A 1 70 ? -3.529 6.804 -8.209 1.00 94.00 70 LEU A O 1
ATOM 523 N N . ALA A 1 71 ? -1.334 7.125 -8.568 1.00 91.19 71 ALA A N 1
ATOM 524 C CA . ALA A 1 71 ? -0.970 7.263 -7.161 1.00 91.19 71 ALA A CA 1
ATOM 525 C C . ALA A 1 71 ? -1.611 8.513 -6.540 1.00 91.19 71 ALA A C 1
ATOM 527 O O . ALA A 1 71 ? -2.158 8.443 -5.443 1.00 91.19 71 ALA A O 1
ATOM 528 N N . THR A 1 72 ? -1.628 9.632 -7.271 1.00 94.00 72 THR A N 1
ATOM 529 C CA . THR A 1 72 ? -2.305 10.863 -6.836 1.00 94.00 72 THR A CA 1
ATOM 530 C C . THR A 1 72 ? -3.803 10.639 -6.654 1.00 94.00 72 THR A C 1
ATOM 532 O O . THR A 1 72 ? -4.363 11.060 -5.648 1.00 94.00 72 THR A O 1
ATOM 535 N N . LEU A 1 73 ? -4.459 9.946 -7.592 1.00 95.69 73 LEU A N 1
ATOM 536 C CA . LEU A 1 73 ? -5.876 9.596 -7.470 1.00 95.69 73 LEU A CA 1
ATOM 537 C C . LEU A 1 73 ? -6.128 8.667 -6.279 1.00 95.69 73 LEU A C 1
ATOM 539 O O . LEU A 1 73 ? -7.027 8.936 -5.486 1.00 95.69 73 LEU A O 1
ATOM 543 N N . ALA A 1 74 ? -5.320 7.616 -6.116 1.00 94.94 74 ALA A N 1
ATOM 544 C CA . ALA A 1 74 ? -5.432 6.690 -4.992 1.00 94.94 74 ALA A CA 1
ATOM 545 C C . ALA A 1 74 ? -5.323 7.431 -3.651 1.00 94.94 74 ALA A C 1
ATOM 547 O O . ALA A 1 74 ? -6.161 7.217 -2.778 1.00 94.94 74 ALA A O 1
ATOM 548 N N . ALA A 1 75 ? -4.386 8.378 -3.527 1.00 92.12 75 ALA A N 1
ATOM 549 C CA . ALA A 1 75 ? -4.189 9.191 -2.326 1.00 92.12 75 ALA A CA 1
ATOM 550 C C . ALA A 1 75 ? -5.406 10.056 -1.935 1.00 92.12 75 ALA A C 1
ATOM 552 O O . ALA A 1 75 ? -5.464 10.548 -0.810 1.00 92.12 75 ALA A O 1
ATOM 553 N N . THR A 1 76 ? -6.391 10.238 -2.823 1.00 95.44 76 THR A N 1
ATOM 554 C CA . THR A 1 76 ? -7.648 10.936 -2.489 1.00 95.44 76 THR A CA 1
ATOM 555 C C . THR A 1 76 ? -8.675 10.057 -1.770 1.00 95.44 76 THR A C 1
ATOM 557 O O . THR A 1 76 ? -9.662 10.584 -1.256 1.00 95.44 76 THR A O 1
ATOM 560 N N . THR A 1 77 ? -8.450 8.740 -1.706 1.00 96.12 77 THR A N 1
ATOM 561 C CA . THR A 1 77 ? -9.361 7.787 -1.058 1.00 96.12 77 THR A CA 1
ATOM 562 C C . THR A 1 77 ? -9.417 8.038 0.444 1.00 96.12 77 THR A C 1
ATOM 564 O O . THR A 1 77 ? -8.390 8.040 1.127 1.00 96.12 77 THR A O 1
ATOM 567 N N . ARG A 1 78 ? -10.622 8.216 0.985 1.00 95.25 78 ARG A N 1
ATOM 568 C CA . ARG A 1 78 ? -10.839 8.431 2.419 1.00 95.25 78 ARG A CA 1
ATOM 569 C C . ARG A 1 78 ? -11.116 7.116 3.145 1.00 95.25 78 ARG A C 1
ATOM 571 O O . ARG A 1 78 ? -11.675 6.197 2.551 1.00 95.25 78 ARG A O 1
ATOM 578 N N . PRO A 1 79 ? -10.855 7.044 4.462 1.00 94.00 79 PRO A N 1
ATOM 579 C CA . PRO A 1 79 ? -11.143 5.849 5.252 1.00 94.00 79 PRO A CA 1
ATOM 580 C C . PRO A 1 79 ? -12.597 5.368 5.193 1.00 94.00 79 PRO A C 1
ATOM 582 O O . PRO A 1 79 ? -12.839 4.194 5.399 1.00 94.00 79 PRO A O 1
ATOM 585 N N . GLN A 1 80 ? -13.568 6.254 4.939 1.00 93.75 80 GLN A N 1
ATOM 586 C CA . GLN A 1 80 ? -14.988 5.883 4.846 1.00 93.75 80 GLN A CA 1
ATOM 587 C C . GLN A 1 80 ? -15.380 5.296 3.481 1.00 93.75 80 GLN A C 1
ATOM 589 O O . GLN A 1 80 ? -16.474 4.749 3.353 1.00 93.75 80 GLN A O 1
ATOM 594 N N . GLU A 1 81 ? -14.528 5.472 2.468 1.00 93.00 81 GLU A N 1
ATOM 595 C CA . GLU A 1 81 ? -14.685 4.906 1.120 1.00 93.00 81 GLU A CA 1
ATOM 596 C C . GLU A 1 81 ? -14.054 3.509 1.013 1.00 93.00 81 GLU A C 1
ATOM 598 O O . GLU A 1 81 ? -14.297 2.804 0.033 1.00 93.00 81 GLU A O 1
ATOM 603 N N . LEU A 1 82 ? -13.279 3.125 2.034 1.00 91.38 82 LEU A N 1
ATOM 604 C CA . LEU A 1 82 ? -12.745 1.788 2.286 1.00 91.38 82 LEU A CA 1
ATOM 605 C C . LEU A 1 82 ? -13.671 1.039 3.266 1.00 91.38 82 LEU A C 1
ATOM 607 O O . LEU A 1 82 ? -13.868 -0.177 3.053 1.00 91.38 82 LEU A O 1
#

Radius of gyration: 16.27 Å; chains: 1; bounding box: 29×51×37 Å